Protein AF-A0A529P922-F1 (afdb_monomer_lite)

Secondary structure (DSSP, 8-state):
-PPPPPEEEEEEEEEHHHHHHHHHTTSS-PPPPPTTS-----BS-HHHHHHHIIIIIHHHHS-EEEEEEEEEGGG-

Radius of gyration: 13.74 Å; chains: 1; bounding box: 40×26×32 Å

pLDDT: mean 90.8, std 8.76, range [47.03, 97.88]

Sequence (76 aa):
MSVAKPTVALWRPVGSQELKLIEASGMRAFPPRLPEQPIFYPVLSEAYAVQIARDWNVPASGSGFVTRFDVLKSFL

Structure (mmCIF, N/CA/C/O backbone):
data_AF-A0A529P922-F1
#
_entry.id   AF-A0A529P922-F1
#
loop_
_atom_site.group_PDB
_atom_site.id
_atom_site.type_symbol
_atom_site.label_atom_id
_atom_site.label_alt_id
_atom_site.label_comp_id
_atom_site.label_asym_id
_atom_site.label_entity_id
_atom_site.label_seq_id
_atom_site.pdbx_PDB_ins_code
_atom_site.Cartn_x
_atom_site.Cartn_y
_atom_site.Cartn_z
_atom_site.occupancy
_atom_site.B_iso_or_equiv
_atom_site.auth_seq_id
_atom_site.auth_comp_id
_atom_site.auth_asym_id
_atom_site.auth_atom_id
_atom_site.pdbx_PDB_model_num
ATOM 1 N N . MET A 1 1 ? -29.547 2.420 17.527 1.00 47.03 1 MET A N 1
ATOM 2 C CA . MET A 1 1 ? -28.623 2.882 16.467 1.00 47.03 1 MET A CA 1
ATOM 3 C C . MET A 1 1 ? -27.277 2.215 16.712 1.00 47.03 1 MET A C 1
ATOM 5 O O . MET A 1 1 ? -26.811 2.266 17.842 1.00 47.03 1 MET A O 1
ATOM 9 N N . SER A 1 2 ? -26.707 1.510 15.731 1.00 68.06 2 SER A N 1
ATOM 10 C CA . SER A 1 2 ? -25.375 0.902 15.872 1.00 68.06 2 SER A CA 1
ATOM 11 C C . SER A 1 2 ? -24.322 2.004 15.755 1.00 68.06 2 SER A C 1
ATOM 13 O O . SER A 1 2 ? -24.342 2.760 14.786 1.00 68.06 2 SER A O 1
ATOM 15 N N . VAL A 1 3 ? -23.451 2.143 16.754 1.00 74.75 3 VAL A N 1
ATOM 16 C CA . VAL A 1 3 ? -22.324 3.082 16.689 1.00 74.75 3 VAL A CA 1
ATOM 17 C C . VAL A 1 3 ? -21.323 2.532 15.675 1.00 74.75 3 VAL A C 1
ATOM 19 O O . VAL A 1 3 ? -20.872 1.392 15.808 1.00 74.75 3 VAL A O 1
ATOM 22 N N . ALA A 1 4 ? -20.987 3.324 14.655 1.00 81.19 4 ALA A N 1
ATOM 23 C CA . ALA A 1 4 ? -19.958 2.955 13.691 1.00 81.19 4 ALA A CA 1
ATOM 24 C C . ALA A 1 4 ? -18.626 2.736 14.426 1.00 81.19 4 ALA A C 1
ATOM 26 O O . ALA A 1 4 ? -18.193 3.577 15.217 1.00 81.19 4 ALA A O 1
ATOM 27 N N . LYS A 1 5 ? -17.989 1.583 14.196 1.00 93.62 5 LYS A N 1
ATOM 28 C CA . LYS A 1 5 ? -16.696 1.267 14.812 1.00 93.62 5 LYS A CA 1
ATOM 29 C C . LYS A 1 5 ? -15.627 2.227 14.265 1.00 93.62 5 LYS A C 1
ATOM 31 O O . LYS A 1 5 ? -15.610 2.449 13.055 1.00 93.62 5 LYS A O 1
ATOM 36 N N . PRO A 1 6 ? -14.730 2.769 15.108 1.00 96.31 6 PRO A N 1
ATOM 37 C CA . PRO A 1 6 ? -13.685 3.676 14.648 1.00 96.31 6 PRO A CA 1
ATOM 38 C C . PRO A 1 6 ? -12.724 2.967 13.689 1.00 96.31 6 PRO A C 1
ATOM 40 O O . PRO A 1 6 ? -12.343 1.816 13.925 1.00 96.31 6 PRO A O 1
ATOM 43 N N . THR A 1 7 ? -12.303 3.673 12.641 1.00 97.00 7 THR A N 1
ATOM 44 C CA . THR A 1 7 ? -11.342 3.198 11.641 1.00 97.00 7 THR A CA 1
ATOM 45 C C . THR A 1 7 ? -10.118 4.103 11.548 1.00 97.00 7 THR A C 1
ATOM 47 O O . THR A 1 7 ? -10.141 5.261 11.967 1.00 97.00 7 THR A O 1
ATOM 50 N N . VAL A 1 8 ? -9.035 3.551 11.007 1.00 96.56 8 VAL A N 1
ATOM 51 C CA . VAL A 1 8 ? -7.812 4.258 10.626 1.00 96.56 8 VAL A CA 1
ATOM 52 C C . VAL A 1 8 ? -7.574 3.998 9.143 1.00 96.56 8 VAL A C 1
ATOM 54 O O . VAL A 1 8 ? -7.591 2.845 8.708 1.00 96.56 8 VAL A O 1
ATOM 57 N N . ALA A 1 9 ? -7.356 5.065 8.376 1.00 97.19 9 ALA A N 1
ATOM 58 C CA . ALA A 1 9 ? -6.964 4.951 6.979 1.00 97.19 9 ALA A CA 1
ATOM 59 C C . ALA A 1 9 ? -5.504 4.494 6.893 1.00 97.19 9 ALA A C 1
ATOM 61 O O . ALA A 1 9 ? -4.633 5.068 7.548 1.00 97.19 9 ALA A O 1
ATOM 62 N N . LEU A 1 10 ? -5.249 3.476 6.078 1.00 97.19 10 LEU A N 1
ATOM 63 C CA . LEU A 1 10 ? -3.913 3.013 5.722 1.00 97.19 10 LEU A CA 1
ATOM 64 C C . LEU A 1 10 ? -3.725 3.089 4.211 1.00 97.19 10 LEU A C 1
ATOM 66 O O . LEU A 1 10 ? -4.686 3.034 3.435 1.00 97.19 10 LEU A O 1
ATOM 70 N N . TRP A 1 11 ? -2.463 3.171 3.805 1.00 97.25 11 TRP A N 1
ATOM 71 C CA . TRP A 1 11 ? -2.068 3.228 2.406 1.00 97.25 11 TRP A CA 1
ATOM 72 C C . TRP A 1 11 ? -1.089 2.108 2.096 1.00 97.25 11 TRP A C 1
ATOM 74 O O . TRP A 1 11 ? -0.112 1.921 2.817 1.00 97.25 11 TRP A O 1
ATOM 84 N N . ARG A 1 12 ? -1.323 1.362 1.016 1.00 95.62 12 ARG A N 1
ATOM 85 C CA . ARG A 1 12 ? -0.393 0.329 0.547 1.00 95.62 12 ARG A CA 1
ATOM 86 C C . ARG A 1 12 ? 0.082 0.656 -0.868 1.00 95.62 12 ARG A C 1
ATOM 88 O O . ARG A 1 12 ? -0.766 0.719 -1.767 1.00 95.62 12 ARG A O 1
ATOM 95 N N . PRO A 1 13 ? 1.398 0.852 -1.076 1.00 94.94 13 PRO A N 1
ATOM 96 C CA . PRO A 1 13 ? 1.963 0.941 -2.413 1.00 94.94 13 PRO A CA 1
ATOM 97 C C . PRO A 1 13 ? 1.894 -0.430 -3.089 1.00 94.94 13 PRO A C 1
ATOM 99 O O . PRO A 1 13 ? 2.176 -1.449 -2.458 1.00 94.94 13 PRO A O 1
ATOM 102 N N . VAL A 1 14 ? 1.495 -0.455 -4.357 1.00 93.19 14 VAL A N 1
ATOM 103 C CA . VAL A 1 14 ? 1.358 -1.677 -5.158 1.00 93.19 14 VAL A CA 1
ATOM 104 C C . VAL A 1 14 ? 1.903 -1.459 -6.569 1.00 93.19 14 VAL A C 1
ATOM 106 O O . VAL A 1 14 ? 1.885 -0.347 -7.107 1.00 93.19 14 VAL A O 1
ATOM 109 N N . GLY A 1 15 ? 2.393 -2.537 -7.181 1.00 92.19 15 GLY A N 1
ATOM 110 C CA . GLY A 1 15 ? 2.766 -2.550 -8.598 1.00 92.19 15 GLY A CA 1
ATOM 111 C C . GLY A 1 15 ? 1.561 -2.797 -9.508 1.00 92.19 15 GLY A C 1
ATOM 112 O O . GLY A 1 15 ? 0.499 -3.225 -9.057 1.00 92.19 15 GLY A O 1
ATOM 113 N N . SER A 1 16 ? 1.737 -2.598 -10.814 1.00 92.88 16 SER A N 1
ATOM 114 C CA . SER A 1 16 ? 0.666 -2.785 -11.811 1.00 92.88 16 SER A CA 1
ATOM 115 C C . SER A 1 16 ? 0.070 -4.196 -11.842 1.00 92.88 16 SER A C 1
ATOM 117 O O . SER A 1 16 ? -1.137 -4.358 -12.006 1.00 92.88 16 SER A O 1
ATOM 119 N N . GLN A 1 17 ? 0.900 -5.230 -11.682 1.00 91.62 17 GLN A N 1
ATOM 120 C CA . GLN A 1 17 ? 0.441 -6.624 -11.670 1.00 91.62 17 GLN A CA 1
ATOM 121 C C . GLN A 1 17 ? -0.398 -6.929 -10.426 1.00 91.62 17 GLN A C 1
ATOM 123 O O . GLN A 1 17 ? -1.443 -7.567 -10.522 1.00 91.62 17 GLN A O 1
ATOM 128 N N . GLU A 1 18 ? 0.036 -6.432 -9.269 1.00 92.44 18 GLU A N 1
ATOM 129 C CA . GLU A 1 18 ? -0.686 -6.593 -8.010 1.00 92.44 18 GLU A CA 1
ATOM 130 C C . GLU A 1 18 ? -2.027 -5.850 -8.048 1.00 92.44 18 GLU A C 1
ATOM 132 O O . GLU A 1 18 ? -3.043 -6.425 -7.665 1.00 92.44 18 GLU A O 1
ATOM 137 N N . LEU A 1 19 ? -2.059 -4.628 -8.596 1.00 94.69 19 LEU A N 1
ATOM 138 C CA . LEU A 1 19 ? -3.300 -3.873 -8.778 1.00 94.69 19 LEU A CA 1
ATOM 1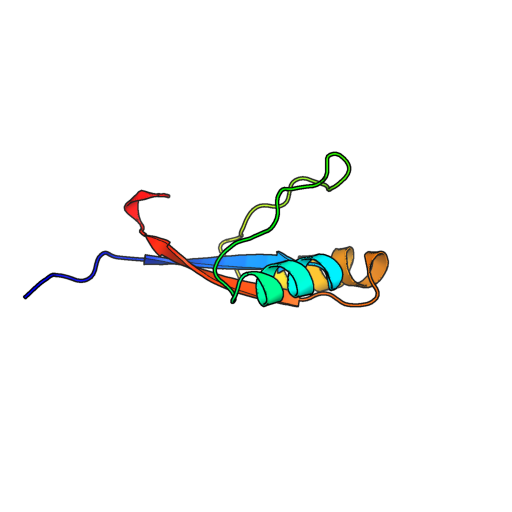39 C C . LEU A 1 19 ? -4.329 -4.648 -9.614 1.00 94.69 19 LEU A C 1
ATOM 141 O O . LEU A 1 19 ? -5.474 -4.761 -9.192 1.00 94.69 19 LEU A O 1
ATOM 145 N N . LYS A 1 20 ? -3.922 -5.268 -10.728 1.00 95.94 20 LYS A N 1
ATOM 146 C CA . LYS A 1 20 ? -4.829 -6.093 -11.552 1.00 95.94 20 LYS A CA 1
ATOM 147 C C . LYS A 1 20 ? -5.435 -7.266 -10.778 1.00 95.94 20 LYS A C 1
ATOM 149 O O . LYS A 1 20 ? -6.598 -7.606 -10.982 1.00 95.94 20 LYS A O 1
ATOM 154 N N . LEU A 1 2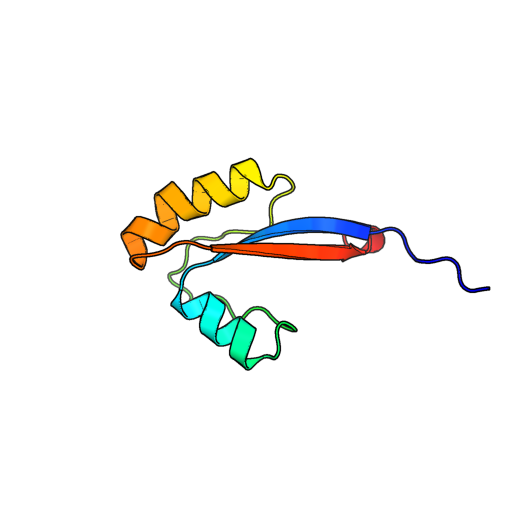1 ? -4.666 -7.896 -9.888 1.00 95.94 21 LEU A N 1
ATOM 155 C CA . LEU A 1 21 ? -5.165 -8.984 -9.038 1.00 95.94 21 LEU A CA 1
ATOM 156 C C . LEU A 1 21 ? -6.159 -8.469 -7.987 1.00 95.94 21 LEU A C 1
ATOM 158 O O . LEU A 1 21 ? -7.166 -9.124 -7.716 1.00 95.94 21 LEU A O 1
ATOM 162 N N . ILE A 1 22 ? -5.910 -7.280 -7.431 1.00 96.50 22 ILE A N 1
ATOM 163 C CA . ILE A 1 22 ? -6.840 -6.612 -6.512 1.00 96.50 22 ILE A CA 1
ATOM 164 C C . ILE A 1 22 ? -8.145 -6.265 -7.242 1.00 96.50 22 ILE A C 1
ATOM 166 O O . ILE A 1 22 ? -9.225 -6.570 -6.732 1.00 96.50 22 ILE A O 1
ATOM 170 N N . GLU A 1 23 ? -8.067 -5.702 -8.449 1.00 97.38 23 GLU A N 1
ATOM 171 C CA . GLU A 1 23 ? -9.229 -5.402 -9.296 1.00 97.38 23 GLU A CA 1
ATOM 172 C C . GLU A 1 23 ? -10.030 -6.670 -9.622 1.00 97.38 23 GLU A C 1
ATOM 174 O O . GLU A 1 23 ? -11.250 -6.683 -9.463 1.00 97.38 23 GLU A O 1
ATOM 179 N N . ALA A 1 24 ? -9.354 -7.770 -9.971 1.00 97.88 24 ALA A N 1
ATOM 180 C CA . ALA A 1 24 ? -9.992 -9.063 -10.227 1.00 97.88 24 ALA A CA 1
ATOM 181 C C . ALA A 1 24 ? -10.708 -9.645 -8.990 1.00 97.88 24 ALA A C 1
ATOM 183 O O . ALA A 1 24 ? -11.666 -10.402 -9.132 1.00 97.88 24 ALA A O 1
ATOM 184 N N . SER A 1 25 ? -10.292 -9.265 -7.776 1.00 97.19 25 SER A N 1
ATOM 185 C CA . SER A 1 25 ? -10.989 -9.609 -6.524 1.00 97.19 25 SER A CA 1
ATOM 186 C C . SER A 1 25 ? -12.205 -8.715 -6.222 1.00 97.19 25 SER A C 1
ATOM 188 O O . SER A 1 25 ? -12.855 -8.874 -5.185 1.00 97.19 25 SER A O 1
ATOM 190 N N . GLY A 1 26 ? -12.499 -7.737 -7.086 1.00 97.56 26 GLY A N 1
ATOM 191 C CA . GLY A 1 26 ? -13.513 -6.710 -6.852 1.00 97.56 26 GLY A CA 1
ATOM 192 C C . GLY A 1 26 ? -13.095 -5.677 -5.804 1.00 97.56 26 GLY A C 1
ATOM 193 O O . GLY A 1 26 ? -13.955 -5.163 -5.094 1.00 97.56 26 GLY A O 1
ATOM 194 N N . MET A 1 27 ? -11.791 -5.399 -5.671 1.00 95.81 27 MET A N 1
ATOM 195 C CA . MET A 1 27 ? -11.223 -4.499 -4.652 1.00 95.81 27 MET A CA 1
ATOM 196 C C . MET A 1 27 ? -11.436 -4.982 -3.206 1.00 95.81 27 MET A C 1
ATOM 198 O O . MET A 1 27 ? -11.527 -4.175 -2.282 1.00 95.81 27 MET A O 1
ATOM 202 N N . ARG A 1 28 ? -11.538 -6.303 -2.993 1.00 95.19 28 ARG A N 1
ATOM 203 C CA . ARG A 1 28 ? -11.859 -6.893 -1.678 1.00 95.19 28 ARG A CA 1
ATOM 204 C C . ARG A 1 28 ? -10.696 -7.616 -1.014 1.00 95.19 28 ARG A C 1
ATOM 206 O O . ARG A 1 28 ? -10.796 -7.925 0.172 1.00 95.19 28 ARG A O 1
ATOM 213 N N . ALA A 1 29 ? -9.626 -7.912 -1.747 1.00 94.75 29 ALA A N 1
ATOM 214 C CA . ALA A 1 29 ? -8.477 -8.622 -1.208 1.00 94.75 29 ALA A CA 1
ATOM 215 C C . ALA A 1 29 ? -7.168 -8.195 -1.878 1.00 94.75 29 ALA A C 1
ATOM 217 O O . ALA A 1 29 ? -7.121 -7.898 -3.070 1.00 94.75 29 ALA A O 1
ATOM 218 N N . PHE A 1 30 ? -6.091 -8.231 -1.097 1.00 93.25 30 PHE A N 1
ATOM 219 C CA . PHE A 1 30 ? -4.734 -8.230 -1.630 1.00 93.25 30 PHE A CA 1
ATOM 220 C C . PHE A 1 30 ? -4.326 -9.668 -1.967 1.00 93.25 30 PHE A C 1
ATOM 222 O O . PHE A 1 30 ? -4.652 -10.575 -1.192 1.00 93.25 30 PHE A O 1
ATOM 229 N N . PRO A 1 31 ? -3.614 -9.904 -3.082 1.00 91.94 31 PRO A N 1
ATOM 230 C CA . PRO A 1 31 ? -3.120 -11.236 -3.394 1.00 91.94 31 PRO A CA 1
ATOM 231 C C . PRO A 1 31 ? -2.076 -11.692 -2.358 1.00 91.94 31 PRO A C 1
ATOM 233 O O . PRO A 1 31 ? -1.450 -10.857 -1.690 1.00 91.94 31 PRO A O 1
ATOM 236 N N . PRO A 1 32 ? -1.856 -13.012 -2.218 1.00 89.81 32 PRO A N 1
ATOM 237 C CA . PRO A 1 32 ? -0.745 -13.536 -1.435 1.00 89.81 32 PRO A CA 1
ATOM 238 C C . PRO A 1 32 ? 0.595 -12.963 -1.910 1.00 89.81 32 PRO A C 1
ATOM 240 O O . PRO A 1 32 ? 0.828 -12.809 -3.109 1.00 89.81 32 PRO A O 1
ATOM 243 N N . ARG A 1 33 ? 1.485 -12.672 -0.957 1.00 86.44 33 ARG A N 1
ATOM 244 C CA . ARG A 1 33 ? 2.841 -12.190 -1.247 1.00 86.44 33 ARG A CA 1
ATOM 245 C C . ARG A 1 33 ? 3.655 -13.292 -1.931 1.00 86.44 33 ARG A C 1
ATOM 247 O O . ARG A 1 33 ? 3.609 -14.443 -1.496 1.00 86.44 33 ARG A O 1
ATOM 254 N N . LEU A 1 34 ? 4.447 -12.925 -2.937 1.00 81.19 34 LEU A N 1
ATOM 255 C CA . LEU A 1 34 ? 5.431 -13.837 -3.526 1.00 81.19 34 LEU A CA 1
ATOM 256 C C . LEU A 1 34 ? 6.680 -13.933 -2.626 1.00 81.19 34 LEU A C 1
ATOM 258 O O . LEU A 1 34 ? 7.054 -12.928 -2.014 1.00 81.19 34 LEU A O 1
ATOM 262 N N . PRO A 1 35 ? 7.342 -15.099 -2.512 1.00 83.69 35 PRO A N 1
ATOM 263 C CA . PRO A 1 35 ? 8.510 -15.274 -1.643 1.00 83.69 35 PRO A CA 1
ATOM 264 C C . PRO A 1 35 ? 9.596 -14.203 -1.821 1.00 83.69 35 PRO A C 1
ATOM 266 O O . PRO A 1 35 ? 10.122 -13.695 -0.829 1.00 83.69 35 PRO A O 1
ATOM 269 N N . GLU A 1 36 ? 9.862 -13.826 -3.069 1.00 80.75 36 GLU A N 1
ATOM 270 C CA . GLU A 1 36 ? 10.873 -12.868 -3.516 1.00 80.75 36 GLU A CA 1
ATOM 271 C C . GLU A 1 36 ? 10.503 -11.394 -3.296 1.00 80.75 36 GLU A C 1
ATOM 273 O O . GLU A 1 36 ? 11.371 -10.526 -3.381 1.00 80.75 36 GLU A O 1
ATOM 278 N N . GLN A 1 37 ? 9.235 -11.081 -3.009 1.00 76.12 37 GLN A N 1
ATOM 279 C CA . GLN A 1 37 ? 8.818 -9.696 -2.797 1.00 76.12 37 GLN A CA 1
ATOM 280 C C . GLN A 1 37 ? 9.349 -9.174 -1.454 1.00 76.12 37 GLN A C 1
ATOM 282 O O . GLN A 1 37 ? 9.095 -9.811 -0.423 1.00 76.12 37 GLN A O 1
ATOM 287 N N . PRO A 1 38 ? 10.018 -8.005 -1.414 1.00 75.19 38 PRO A N 1
ATOM 288 C CA . PRO A 1 38 ? 10.408 -7.382 -0.155 1.00 75.19 38 PRO A CA 1
ATOM 289 C C . PRO A 1 38 ? 9.173 -7.130 0.719 1.00 75.19 38 PRO A C 1
ATOM 291 O O . PRO A 1 38 ? 8.079 -6.855 0.222 1.00 75.19 38 PRO A O 1
ATOM 294 N N . ILE A 1 39 ? 9.335 -7.259 2.036 1.00 70.62 39 ILE A N 1
ATOM 295 C CA . ILE A 1 39 ? 8.222 -7.096 2.974 1.00 70.62 39 ILE A CA 1
ATOM 296 C C . ILE A 1 39 ? 7.829 -5.614 3.016 1.00 70.62 39 ILE A C 1
ATOM 298 O O . ILE A 1 39 ? 8.524 -4.807 3.628 1.00 70.62 39 ILE A O 1
ATOM 302 N N . PHE A 1 40 ? 6.697 -5.275 2.398 1.00 69.75 40 PHE A N 1
ATOM 303 C CA . PHE A 1 40 ?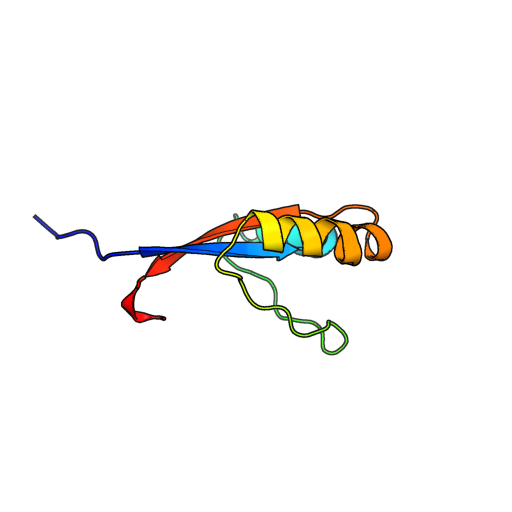 6.026 -3.987 2.563 1.00 69.75 40 PHE A CA 1
ATOM 304 C C . PHE A 1 40 ? 4.669 -4.178 3.233 1.00 69.75 40 PHE A C 1
ATOM 306 O O . PHE A 1 40 ? 3.834 -4.960 2.778 1.00 69.75 40 PHE A O 1
ATOM 313 N N . TYR A 1 41 ? 4.450 -3.431 4.311 1.00 80.88 41 TYR A N 1
ATOM 314 C CA . TYR A 1 41 ? 3.158 -3.329 4.978 1.00 80.88 41 TYR A CA 1
ATOM 315 C C . TYR A 1 41 ? 2.461 -2.019 4.610 1.00 80.88 41 TYR A C 1
ATOM 317 O O . TYR A 1 41 ? 3.108 -1.081 4.135 1.00 80.88 41 TYR A O 1
ATOM 325 N N . PRO A 1 42 ? 1.140 -1.937 4.836 1.00 92.94 42 PRO A N 1
ATOM 326 C CA . PRO A 1 42 ? 0.432 -0.672 4.771 1.00 92.94 42 PRO A CA 1
ATOM 327 C C . PRO A 1 42 ? 1.058 0.349 5.727 1.00 92.94 42 PRO A C 1
ATOM 329 O O . PRO A 1 42 ? 1.419 0.020 6.857 1.00 92.94 42 PRO A O 1
ATOM 332 N N . VAL A 1 43 ? 1.177 1.589 5.271 1.00 94.62 43 VAL A N 1
ATOM 333 C CA . VAL A 1 43 ? 1.756 2.705 6.020 1.00 94.62 43 VAL A CA 1
ATOM 334 C C . VAL A 1 43 ? 0.669 3.688 6.445 1.00 94.62 43 VAL A C 1
ATOM 336 O O . VAL A 1 43 ? -0.422 3.715 5.880 1.00 94.62 43 VAL A O 1
ATOM 339 N N . LEU A 1 44 ? 0.987 4.521 7.437 1.00 94.88 44 LEU A N 1
ATOM 340 C CA . LEU A 1 44 ? 0.089 5.540 7.997 1.00 94.88 44 LEU A CA 1
ATOM 341 C C . LEU A 1 44 ? 0.106 6.872 7.225 1.00 94.88 44 LEU A C 1
ATOM 343 O O . LEU A 1 44 ? -0.554 7.821 7.633 1.00 94.88 44 LEU A O 1
ATOM 347 N N . SER A 1 45 ? 0.896 6.979 6.154 1.00 96.00 45 SER A N 1
ATOM 348 C CA . SER A 1 45 ? 1.076 8.220 5.397 1.00 96.00 45 SER A CA 1
ATOM 349 C C . SER A 1 45 ? 0.940 7.971 3.904 1.00 96.00 45 SER A C 1
ATOM 351 O O . SER A 1 45 ? 1.708 7.202 3.323 1.00 96.00 45 SER A O 1
ATOM 353 N N . GLU A 1 46 ? 0.004 8.679 3.276 1.00 97.44 46 GLU A N 1
ATOM 354 C CA . GLU A 1 46 ? -0.176 8.671 1.825 1.00 97.44 46 GLU A CA 1
ATOM 355 C C . GLU A 1 46 ? 1.083 9.131 1.095 1.00 97.44 46 GLU A C 1
ATOM 357 O O . GLU A 1 46 ? 1.544 8.463 0.176 1.00 97.44 46 GLU A O 1
ATOM 362 N N . ALA A 1 47 ? 1.683 10.237 1.544 1.00 97.75 47 ALA A N 1
ATOM 363 C CA . ALA A 1 47 ? 2.884 10.789 0.926 1.00 97.75 47 ALA A CA 1
ATOM 364 C C . ALA A 1 47 ? 4.043 9.785 0.958 1.00 97.75 47 ALA A C 1
ATOM 366 O O . ALA A 1 47 ? 4.774 9.639 -0.021 1.00 97.75 47 ALA A O 1
AT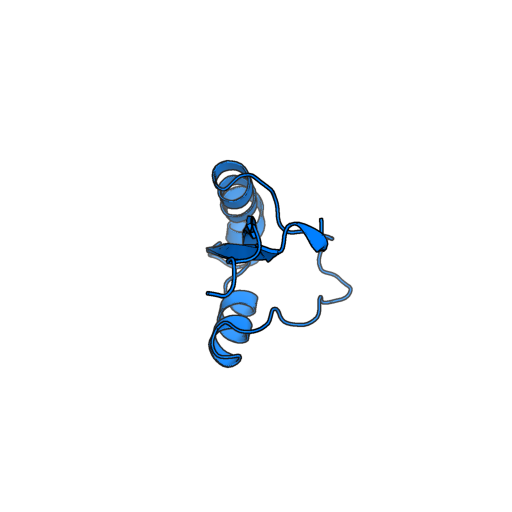OM 367 N N . TYR A 1 48 ? 4.172 9.043 2.061 1.00 95.69 48 TYR A N 1
ATOM 368 C CA . TYR A 1 48 ? 5.191 8.008 2.169 1.00 95.69 48 TYR A CA 1
ATOM 369 C C . TYR A 1 48 ? 4.886 6.802 1.269 1.00 95.69 48 TYR A C 1
ATOM 371 O O . TYR A 1 48 ? 5.785 6.300 0.597 1.00 95.69 48 TYR A O 1
ATOM 379 N N . ALA A 1 49 ? 3.620 6.379 1.170 1.00 96.44 49 ALA A N 1
ATOM 380 C CA . ALA A 1 49 ? 3.213 5.338 0.224 1.00 96.44 49 ALA A CA 1
ATOM 381 C C . ALA A 1 49 ? 3.498 5.743 -1.232 1.00 96.44 49 ALA A C 1
ATOM 383 O O . ALA A 1 49 ? 4.014 4.936 -2.002 1.00 96.44 49 ALA A O 1
ATOM 384 N N . VAL A 1 50 ? 3.222 6.997 -1.602 1.00 96.25 50 VAL A N 1
ATOM 385 C CA . VAL A 1 50 ? 3.529 7.541 -2.934 1.00 96.25 50 VAL A CA 1
ATOM 386 C C . VAL A 1 50 ? 5.032 7.537 -3.191 1.00 96.25 50 VAL A C 1
ATOM 388 O O . VAL A 1 50 ? 5.456 7.155 -4.280 1.00 96.25 50 VAL A O 1
ATOM 391 N N . GLN A 1 51 ? 5.845 7.911 -2.199 1.00 95.50 51 GLN A N 1
ATOM 392 C CA . GLN A 1 51 ? 7.301 7.855 -2.319 1.00 95.50 51 GLN A CA 1
ATOM 393 C C . GLN A 1 51 ? 7.780 6.428 -2.618 1.00 95.50 51 GLN A C 1
ATOM 395 O O . GLN A 1 51 ? 8.546 6.233 -3.557 1.00 95.50 51 GLN A O 1
ATOM 400 N N . ILE A 1 52 ? 7.284 5.426 -1.886 1.00 93.00 52 ILE A N 1
ATOM 401 C CA . ILE A 1 52 ? 7.623 4.015 -2.132 1.00 93.00 52 ILE A CA 1
ATOM 402 C C . ILE A 1 52 ? 7.177 3.588 -3.536 1.00 93.00 52 ILE A C 1
ATOM 404 O O . ILE A 1 52 ? 7.970 3.026 -4.290 1.00 93.00 52 ILE A O 1
ATOM 408 N N . ALA A 1 53 ? 5.935 3.901 -3.918 1.00 93.19 53 ALA A N 1
ATOM 409 C CA . ALA A 1 53 ? 5.409 3.564 -5.236 1.00 93.19 53 ALA A CA 1
ATOM 410 C C . ALA A 1 53 ? 6.265 4.163 -6.364 1.00 93.19 53 ALA A C 1
ATOM 412 O O . ALA A 1 53 ? 6.582 3.478 -7.338 1.00 93.19 53 ALA A O 1
ATOM 413 N N . ARG A 1 54 ? 6.688 5.422 -6.215 1.00 94.38 54 ARG A N 1
ATOM 414 C CA . ARG A 1 54 ? 7.545 6.117 -7.180 1.00 94.38 54 ARG A CA 1
ATOM 415 C C . ARG A 1 54 ? 8.953 5.532 -7.228 1.00 94.38 54 ARG A C 1
ATOM 417 O O . ARG A 1 54 ? 9.462 5.279 -8.313 1.00 94.38 54 ARG A O 1
ATOM 424 N N . ASP A 1 55 ? 9.583 5.344 -6.076 1.00 93.25 55 ASP A N 1
ATOM 425 C CA . ASP A 1 55 ? 11.008 5.022 -6.007 1.00 93.25 55 ASP A CA 1
ATOM 426 C C . ASP A 1 55 ? 11.275 3.515 -6.205 1.00 93.25 55 ASP A C 1
ATOM 428 O O . ASP A 1 55 ? 12.374 3.143 -6.605 1.00 93.25 55 ASP A O 1
ATOM 432 N N . TRP A 1 56 ? 10.284 2.645 -5.952 1.00 88.31 56 TRP A N 1
ATOM 433 C CA . TRP A 1 56 ? 10.448 1.182 -5.970 1.00 88.31 56 TRP A CA 1
ATOM 434 C C . TRP A 1 56 ? 9.535 0.496 -6.997 1.00 88.31 56 TRP A C 1
ATOM 436 O O . TRP A 1 56 ? 10.015 -0.294 -7.811 1.00 88.31 56 TRP A O 1
ATOM 446 N N . ASN A 1 57 ? 8.227 0.793 -7.012 1.00 86.81 57 ASN A N 1
ATOM 447 C CA . ASN A 1 57 ? 7.291 0.102 -7.914 1.00 86.81 57 ASN A CA 1
ATOM 448 C C . ASN A 1 57 ? 7.423 0.558 -9.377 1.00 86.81 57 ASN A C 1
ATOM 450 O O . ASN A 1 57 ? 7.350 -0.289 -10.273 1.00 86.81 57 ASN A O 1
ATOM 454 N N . VAL A 1 58 ? 7.654 1.854 -9.633 1.00 89.19 58 VAL A N 1
ATOM 455 C CA . VAL A 1 58 ? 7.853 2.367 -11.003 1.00 89.19 58 VAL A CA 1
ATOM 456 C C . VAL A 1 58 ? 9.084 1.735 -11.666 1.00 89.19 58 VAL A C 1
ATOM 458 O O . VAL A 1 58 ? 8.910 1.178 -12.750 1.00 89.19 58 VAL A O 1
ATOM 461 N N . PRO A 1 59 ? 10.289 1.708 -11.055 1.00 88.81 59 PRO A N 1
ATOM 462 C CA . PRO A 1 59 ? 11.438 1.035 -11.666 1.00 88.81 59 PRO A CA 1
ATOM 463 C C . PRO A 1 59 ? 11.223 -0.465 -11.902 1.00 88.81 59 PRO A C 1
ATOM 465 O O . PRO A 1 59 ? 11.682 -0.995 -12.908 1.00 88.81 59 PRO A O 1
ATOM 468 N N . ALA A 1 60 ? 10.511 -1.150 -11.000 1.00 84.12 60 ALA A N 1
ATOM 469 C CA . ALA A 1 60 ? 10.308 -2.596 -11.086 1.00 84.12 60 ALA A CA 1
ATOM 470 C C . ALA A 1 60 ? 9.209 -3.021 -12.078 1.00 84.12 60 ALA A C 1
ATOM 472 O O . ALA A 1 60 ? 9.254 -4.128 -12.608 1.00 84.12 60 ALA A O 1
ATOM 473 N N . SER A 1 61 ? 8.191 -2.182 -12.302 1.00 82.88 61 SER A N 1
ATOM 474 C CA . SER A 1 61 ? 6.976 -2.582 -13.035 1.00 82.88 61 SER A CA 1
ATOM 475 C C . SER A 1 61 ? 6.449 -1.548 -14.037 1.00 82.88 61 SER A C 1
ATOM 477 O O . SER A 1 61 ? 5.341 -1.694 -14.560 1.00 82.88 61 SER A O 1
ATOM 479 N N . GLY A 1 62 ? 7.224 -0.491 -14.301 1.00 89.75 62 GLY A N 1
ATOM 480 C CA . GLY A 1 62 ? 6.900 0.607 -15.220 1.00 89.75 62 GLY A CA 1
ATOM 481 C C . GLY A 1 62 ? 5.860 1.598 -14.688 1.00 89.75 62 GLY A C 1
ATOM 482 O O . GLY A 1 62 ? 5.675 2.666 -15.262 1.00 89.75 62 GLY A O 1
ATOM 483 N N . SER A 1 63 ? 5.175 1.267 -13.593 1.00 92.56 63 SER A N 1
ATOM 484 C CA . SER A 1 63 ? 4.164 2.106 -12.944 1.00 92.56 63 SER A CA 1
ATOM 485 C C . SER A 1 63 ? 4.032 1.731 -11.468 1.00 92.56 63 SER A C 1
ATOM 487 O O . SER A 1 63 ? 4.290 0.595 -11.080 1.00 92.56 63 SER A O 1
ATOM 489 N N . GLY A 1 64 ? 3.640 2.690 -10.635 1.00 93.62 64 GLY A N 1
ATOM 490 C CA . GLY A 1 64 ? 3.408 2.491 -9.209 1.00 93.62 64 GLY A CA 1
ATOM 491 C C . GLY A 1 64 ? 2.074 3.102 -8.817 1.00 93.62 64 GLY A C 1
ATOM 492 O O . GLY A 1 64 ? 1.701 4.158 -9.327 1.00 93.62 64 GLY A O 1
ATOM 493 N N . PHE A 1 65 ? 1.358 2.433 -7.922 1.00 95.75 65 PHE A N 1
ATOM 494 C CA . PHE A 1 65 ? 0.036 2.847 -7.468 1.00 95.75 65 PHE A CA 1
ATOM 495 C C . PHE A 1 65 ? -0.024 2.826 -5.948 1.00 95.75 65 PHE A C 1
ATOM 497 O O . PHE A 1 65 ? 0.748 2.132 -5.289 1.00 95.75 65 PHE A O 1
ATOM 504 N N . VAL A 1 66 ? -0.976 3.565 -5.390 1.00 96.88 66 VAL A N 1
ATOM 505 C CA . VAL A 1 66 ? -1.268 3.550 -3.959 1.00 96.88 66 VAL A CA 1
ATOM 506 C C . VAL A 1 66 ? -2.733 3.200 -3.778 1.00 96.88 66 VAL A C 1
ATOM 508 O O . VA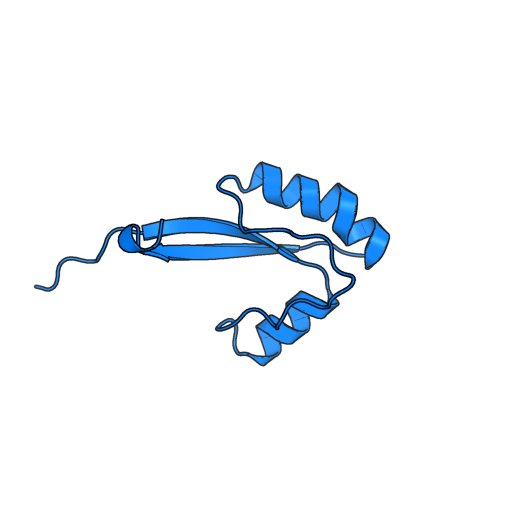L A 1 66 ? -3.614 3.867 -4.313 1.00 96.88 66 VAL A O 1
ATOM 511 N N . THR A 1 67 ? -2.988 2.148 -3.008 1.00 96.69 67 THR A N 1
ATOM 512 C CA . THR A 1 67 ? -4.334 1.812 -2.541 1.00 96.69 67 THR A CA 1
ATOM 513 C C . THR A 1 67 ? -4.571 2.442 -1.173 1.00 96.69 67 THR A C 1
ATOM 515 O O . THR A 1 67 ? -3.670 2.449 -0.334 1.00 96.69 67 THR A O 1
ATOM 518 N N . ARG A 1 68 ? -5.783 2.958 -0.943 1.00 97.38 68 ARG A N 1
ATOM 519 C CA . ARG A 1 68 ? -6.247 3.464 0.354 1.00 97.38 68 ARG A CA 1
ATOM 520 C C . ARG A 1 68 ? -7.387 2.586 0.852 1.00 97.38 68 ARG A C 1
ATOM 522 O O . ARG A 1 68 ? -8.298 2.278 0.087 1.00 97.38 68 ARG A O 1
ATOM 529 N N . PHE A 1 69 ? -7.355 2.216 2.124 1.00 95.88 69 PHE A N 1
ATOM 530 C CA . PHE A 1 69 ? -8.419 1.440 2.754 1.00 95.88 69 PHE A CA 1
ATOM 531 C C . PHE A 1 69 ? -8.505 1.738 4.250 1.00 95.88 69 PHE A C 1
ATOM 533 O O . PHE A 1 69 ? -7.534 2.174 4.869 1.00 95.88 69 PHE A O 1
ATOM 540 N N . ASP A 1 70 ? -9.680 1.494 4.824 1.00 96.19 70 ASP A N 1
ATOM 541 C CA . ASP A 1 70 ? -9.950 1.716 6.239 1.00 96.19 70 ASP A CA 1
ATOM 542 C C . ASP A 1 70 ? -9.832 0.405 7.021 1.00 96.19 70 ASP A C 1
ATOM 544 O O . ASP A 1 70 ? -10.423 -0.615 6.661 1.00 96.19 70 ASP A O 1
ATOM 548 N N . VAL A 1 71 ? -9.090 0.441 8.125 1.00 94.94 71 VAL A N 1
ATOM 549 C CA . VAL A 1 71 ? -8.940 -0.682 9.057 1.00 94.94 71 VAL A CA 1
ATOM 550 C C . VAL A 1 71 ? -9.635 -0.334 10.362 1.00 94.94 71 VAL A C 1
ATOM 552 O O . VAL A 1 71 ? -9.489 0.780 10.861 1.00 94.94 71 VAL A O 1
ATOM 555 N N . LEU A 1 72 ? -10.399 -1.268 10.941 1.00 96.00 72 LEU A N 1
ATOM 556 C CA . LEU A 1 72 ? -10.965 -1.053 12.275 1.00 96.00 72 LEU A CA 1
ATOM 557 C C . LEU A 1 72 ? -9.834 -0.805 13.269 1.00 96.00 72 LEU A C 1
ATOM 559 O O . LEU A 1 72 ? -8.884 -1.583 13.330 1.00 96.00 72 LEU A O 1
ATOM 563 N N . LYS A 1 73 ? -9.984 0.214 14.116 1.00 94.44 73 LYS A N 1
ATOM 564 C CA . LYS A 1 73 ? -8.982 0.563 15.130 1.00 94.44 73 LYS A CA 1
ATOM 565 C C . LYS A 1 73 ? -8.659 -0.601 16.078 1.00 94.44 73 LYS A C 1
ATOM 567 O O . LYS A 1 73 ? -7.602 -0.607 16.675 1.00 94.44 73 LYS A O 1
ATOM 572 N N . SER A 1 74 ? -9.544 -1.592 16.202 1.00 95.69 74 SER A N 1
ATOM 573 C CA . SER A 1 74 ? -9.326 -2.806 17.000 1.00 95.69 74 SER A CA 1
ATOM 574 C C . SER A 1 74 ? -8.323 -3.810 16.409 1.00 95.69 74 SER A C 1
ATOM 576 O O . SER A 1 74 ? -8.016 -4.788 17.079 1.00 95.69 74 SER A O 1
ATOM 578 N N . PHE A 1 75 ? -7.884 -3.638 15.158 1.00 90.62 75 PHE A N 1
ATOM 579 C CA . PHE A 1 75 ? -6.878 -4.491 14.504 1.00 90.62 75 PHE A CA 1
ATOM 580 C C . PHE A 1 75 ? -5.473 -3.865 14.475 1.00 90.62 75 PHE A C 1
ATOM 582 O O . PHE A 1 75 ? -4.564 -4.460 13.898 1.00 90.62 75 PHE A O 1
ATOM 589 N N . LEU A 1 76 ? -5.317 -2.671 15.053 1.00 85.38 76 LEU A N 1
ATOM 590 C CA . LEU A 1 76 ? -4.062 -1.93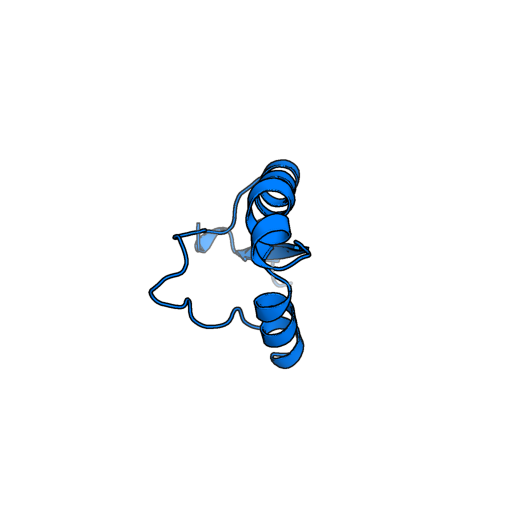0 15.182 1.00 85.38 76 LEU A CA 1
ATOM 591 C C . LEU A 1 76 ? -3.675 -1.847 16.658 1.00 85.38 76 LEU A C 1
ATOM 593 O O . LEU A 1 76 ? -2.463 -1.939 16.935 1.00 85.38 76 LEU A O 1
#

Foldseek 3Di:
DDDDFDKAKWKAKDAPVQVVVCVVVVVPDGDDDDPPDDDDDTDNDPVVSVVCQVPPRCVVHVGMDMDMDIDGPVVD